Protein AF-A0A392V2B6-F1 (afdb_monomer_lite)

Organism: NCBI:txid97028

Secondary structure (DSSP, 8-state):
-HHHHHHHHHHHHHHHHHHHHS-PPPPPPP--SEEEEEEETTEEEEEEEE-TT-SS----GGG-

Foldseek 3Di:
DVVVVVVVVVVVVVVVVVVVPPDDDDDDPDPDWAFPWDDDVPRTDHGQTDDPVDPDGDDDPVVD

Structure (mmCIF, N/CA/C/O backbone):
data_AF-A0A392V2B6-F1
#
_entry.id   AF-A0A392V2B6-F1
#
loop_
_atom_site.group_PDB
_atom_site.id
_atom_site.type_symbol
_atom_site.label_atom_id
_atom_site.label_alt_id
_atom_site.label_comp_id
_atom_site.label_asym_id
_atom_site.label_entity_id
_atom_site.label_seq_id
_atom_site.pdbx_PDB_ins_code
_atom_site.Cartn_x
_atom_site.Cartn_y
_atom_site.Cartn_z
_atom_site.occupancy
_atom_site.B_iso_or_equiv
_atom_site.auth_seq_id
_atom_site.auth_comp_id
_atom_site.auth_asym_id
_atom_site.auth_atom_id
_atom_site.pdbx_PDB_model_num
ATOM 1 N N . MET A 1 1 ? -4.541 -13.924 43.515 1.00 69.06 1 MET A N 1
ATOM 2 C CA . MET A 1 1 ? -4.256 -14.275 42.100 1.00 69.06 1 MET A CA 1
ATOM 3 C C . MET A 1 1 ? -5.426 -13.952 41.169 1.00 69.06 1 MET A C 1
ATOM 5 O O . MET A 1 1 ? -5.186 -13.227 40.220 1.00 69.06 1 MET A O 1
ATOM 9 N N . ARG A 1 2 ? -6.667 -14.419 41.419 1.00 80.88 2 ARG A N 1
ATOM 10 C CA . ARG A 1 2 ? -7.846 -14.077 40.581 1.00 80.88 2 ARG A CA 1
ATOM 11 C C . ARG A 1 2 ? -8.263 -12.601 40.656 1.00 80.88 2 ARG A C 1
ATOM 13 O O . ARG A 1 2 ? -8.476 -11.993 39.621 1.00 80.88 2 ARG A O 1
ATOM 20 N N . GLU A 1 3 ? -8.264 -12.012 41.848 1.00 84.25 3 GLU A N 1
ATOM 21 C CA . GLU A 1 3 ? -8.623 -10.593 42.052 1.00 84.25 3 GLU A CA 1
ATOM 22 C C . GLU A 1 3 ? -7.680 -9.624 41.317 1.00 84.25 3 GLU A C 1
ATOM 24 O O . GLU A 1 3 ? -8.115 -8.616 40.773 1.00 84.25 3 GLU A O 1
ATOM 29 N N . LEU A 1 4 ? -6.387 -9.963 41.231 1.00 86.69 4 LEU A N 1
ATOM 30 C CA . LEU A 1 4 ? -5.404 -9.183 40.469 1.00 86.69 4 LEU A CA 1
ATOM 31 C C . LEU A 1 4 ? -5.658 -9.260 38.955 1.00 86.69 4 LEU A C 1
ATOM 33 O O . LEU A 1 4 ? -5.347 -8.323 38.229 1.00 86.69 4 LEU A O 1
ATOM 37 N N . GLN A 1 5 ? -6.201 -10.380 38.470 1.00 88.81 5 GLN A N 1
ATOM 38 C CA . GLN A 1 5 ? -6.541 -10.538 37.059 1.00 88.81 5 GLN A CA 1
ATOM 39 C C . GLN A 1 5 ? -7.782 -9.709 36.703 1.00 88.81 5 GLN A C 1
ATOM 41 O O . GLN A 1 5 ? -7.751 -8.988 35.714 1.00 88.81 5 GLN A O 1
ATOM 46 N N . GLU A 1 6 ? -8.822 -9.739 37.541 1.00 91.44 6 GLU A N 1
ATOM 47 C CA . GLU A 1 6 ? -10.032 -8.928 37.340 1.00 91.44 6 GLU A CA 1
ATOM 48 C C . GLU A 1 6 ? -9.743 -7.421 37.367 1.00 91.44 6 GLU A C 1
ATOM 50 O O . GLU A 1 6 ? -10.311 -6.670 36.577 1.00 91.44 6 GLU A O 1
ATOM 55 N N . GLU A 1 7 ? -8.834 -6.972 38.236 1.00 92.62 7 GLU A N 1
ATOM 56 C CA . GLU A 1 7 ? -8.426 -5.564 38.305 1.00 92.62 7 GLU A CA 1
ATOM 57 C C . GLU A 1 7 ? -7.703 -5.121 37.026 1.00 92.62 7 GLU A C 1
ATOM 59 O O . GLU A 1 7 ? -8.058 -4.099 36.437 1.00 92.62 7 GLU A O 1
ATOM 64 N N . LYS A 1 8 ? -6.783 -5.949 36.516 1.00 92.00 8 LYS A N 1
ATOM 65 C CA . LYS A 1 8 ? -6.112 -5.707 35.231 1.00 92.00 8 LYS A CA 1
ATOM 66 C C . LYS A 1 8 ? -7.077 -5.701 34.049 1.00 92.00 8 LYS A C 1
ATOM 68 O O . LYS A 1 8 ? -6.946 -4.854 33.167 1.00 92.00 8 LYS A O 1
ATOM 73 N N . ASP A 1 9 ? -8.033 -6.625 34.020 1.00 93.94 9 ASP A N 1
ATOM 74 C CA . ASP A 1 9 ? -9.018 -6.714 32.939 1.00 93.94 9 ASP A CA 1
ATOM 75 C C . ASP A 1 9 ? -9.953 -5.495 32.949 1.00 93.94 9 ASP A C 1
ATOM 77 O O . ASP A 1 9 ? -10.276 -4.941 31.896 1.00 93.94 9 ASP A O 1
ATOM 81 N N . LYS A 1 10 ? -10.326 -5.013 34.141 1.00 93.94 10 LYS A N 1
ATOM 82 C CA . LYS A 1 10 ? -11.096 -3.779 34.309 1.00 93.94 10 LYS A CA 1
ATOM 83 C C . LYS A 1 10 ? -10.306 -2.548 33.858 1.00 93.94 10 LYS A C 1
ATOM 85 O O . LYS A 1 10 ? -10.844 -1.738 33.106 1.00 93.94 10 LYS A O 1
ATOM 90 N N . ALA A 1 11 ? -9.042 -2.430 34.262 1.00 94.62 11 ALA A N 1
ATOM 91 C CA . ALA A 1 11 ? -8.171 -1.334 33.840 1.00 94.62 11 ALA A CA 1
ATOM 92 C C . ALA A 1 11 ? -8.003 -1.299 32.310 1.00 94.62 11 ALA A C 1
ATOM 94 O O . ALA A 1 11 ? -8.118 -0.240 31.694 1.00 94.62 11 ALA A O 1
ATOM 95 N N . LEU A 1 12 ? -7.822 -2.464 31.677 1.00 95.00 12 LEU A N 1
ATOM 96 C CA . LEU A 1 12 ? -7.749 -2.580 30.219 1.00 95.00 12 LEU A CA 1
ATOM 97 C C . LEU A 1 12 ? -9.067 -2.177 29.541 1.00 95.00 12 LEU A C 1
ATOM 99 O O . LEU A 1 12 ? -9.053 -1.500 28.512 1.00 95.00 12 LEU A O 1
ATOM 103 N N . ALA A 1 13 ? -10.209 -2.575 30.106 1.00 94.94 13 ALA A N 1
ATOM 104 C CA . ALA A 1 13 ? -11.522 -2.203 29.587 1.00 94.94 13 ALA A CA 1
ATOM 105 C C . ALA A 1 13 ? -11.778 -0.688 29.685 1.00 94.94 13 ALA A C 1
ATOM 107 O O . ALA A 1 13 ? -12.320 -0.092 28.748 1.00 94.94 13 ALA A O 1
ATOM 108 N N . GLU A 1 14 ? -11.362 -0.056 30.784 1.00 94.25 14 GLU A N 1
ATOM 109 C CA . GLU A 1 14 ? -11.427 1.398 30.968 1.00 94.25 14 GLU A CA 1
ATOM 110 C C . GLU A 1 14 ? -10.517 2.130 29.971 1.00 94.25 14 GLU A C 1
ATOM 112 O O . GLU A 1 14 ? -10.962 3.080 29.323 1.00 94.25 14 GLU A O 1
ATOM 117 N N . GLU A 1 15 ? -9.287 1.649 29.766 1.00 94.19 15 GLU A N 1
ATOM 118 C CA . GLU A 1 15 ? -8.356 2.206 28.779 1.00 94.19 15 GLU A CA 1
ATOM 119 C C . GLU A 1 15 ? -8.910 2.093 27.348 1.00 94.19 15 GLU A C 1
ATOM 121 O O . GLU A 1 15 ? -8.934 3.074 26.599 1.00 94.19 15 GLU A O 1
ATOM 126 N N . CYS A 1 16 ? -9.431 0.920 26.977 1.00 91.06 16 CYS A N 1
ATOM 127 C CA . CYS A 1 16 ? -10.045 0.689 25.670 1.00 91.06 16 CYS A CA 1
ATOM 128 C C . CYS A 1 16 ? -11.268 1.587 25.452 1.00 91.06 16 CYS A C 1
ATOM 130 O O . CYS A 1 16 ? -11.420 2.179 24.382 1.00 91.06 16 CYS A O 1
ATOM 132 N N . SER A 1 17 ? -12.118 1.738 26.471 1.00 90.50 17 SER A N 1
ATOM 133 C CA . SER A 1 17 ? -13.287 2.621 26.412 1.00 90.50 17 SER A CA 1
ATOM 134 C C . SER A 1 17 ? -12.862 4.077 26.231 1.00 90.50 17 SER A C 1
ATOM 136 O O . SER A 1 17 ? -13.385 4.771 25.358 1.00 90.50 17 SER A O 1
ATOM 138 N N . ALA A 1 18 ? -11.860 4.535 26.987 1.00 89.56 18 ALA A N 1
ATOM 139 C CA . ALA A 1 18 ? -11.293 5.870 26.830 1.00 89.56 18 ALA A CA 1
ATOM 140 C C . ALA A 1 18 ? -10.730 6.089 25.415 1.00 89.56 18 ALA A C 1
ATOM 142 O O . ALA A 1 18 ? -10.912 7.162 24.839 1.00 89.56 18 ALA A O 1
ATOM 143 N N . LEU A 1 19 ? -10.094 5.073 24.824 1.00 89.00 19 LEU A N 1
ATOM 144 C CA . LEU A 1 19 ? -9.549 5.131 23.469 1.00 89.00 19 LEU A CA 1
ATOM 145 C C . LEU A 1 19 ? -10.639 5.165 22.389 1.00 89.00 19 LEU A C 1
ATOM 147 O O . LEU A 1 19 ? -10.500 5.909 21.421 1.00 89.00 19 LEU A O 1
ATOM 151 N N . ILE A 1 20 ? -11.737 4.430 22.567 1.00 87.06 20 ILE A N 1
ATOM 152 C CA . ILE A 1 20 ? -12.898 4.450 21.660 1.00 87.06 20 ILE A CA 1
ATOM 153 C C . ILE A 1 20 ? -13.64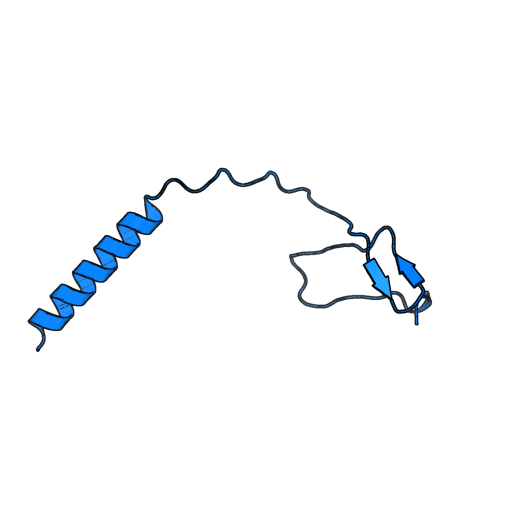2 5.790 21.747 1.00 87.06 20 ILE A C 1
ATOM 155 O O . ILE A 1 20 ? -14.095 6.317 20.731 1.00 87.06 20 ILE A O 1
ATOM 159 N N . HIS A 1 21 ? -13.754 6.361 22.948 1.00 84.81 21 HIS A N 1
ATOM 160 C CA . HIS A 1 21 ? -14.408 7.652 23.173 1.00 84.81 21 HIS A CA 1
ATOM 161 C C . HIS A 1 21 ? -13.541 8.858 22.802 1.00 84.81 21 HIS A C 1
ATOM 163 O O . HIS A 1 21 ? -14.049 9.983 22.747 1.00 84.81 21 HIS A O 1
ATOM 169 N N . ARG A 1 22 ? -12.249 8.662 22.502 1.00 86.88 22 ARG A N 1
ATOM 170 C CA . ARG A 1 22 ? -11.438 9.722 21.901 1.00 86.88 22 ARG A CA 1
ATOM 171 C C . ARG A 1 22 ? -12.062 10.126 20.574 1.00 86.88 22 ARG A C 1
ATOM 173 O O . ARG A 1 22 ? -12.309 9.306 19.693 1.00 86.88 22 ARG A O 1
ATOM 180 N N . LYS A 1 23 ? -12.295 11.429 20.426 1.00 85.00 23 LYS A N 1
ATOM 181 C CA . LYS A 1 23 ? -12.821 12.004 19.193 1.00 85.00 23 LYS A CA 1
ATOM 182 C C . LYS A 1 23 ? -11.789 11.783 18.088 1.00 85.00 23 LYS A C 1
ATOM 184 O O . LYS A 1 23 ? -10.768 12.467 18.041 1.00 85.00 23 LYS A O 1
ATOM 189 N N . LEU A 1 24 ? -12.039 10.791 17.238 1.00 84.44 24 LEU A N 1
ATOM 190 C CA . LEU A 1 24 ? -11.205 10.537 16.072 1.00 84.44 24 LEU A CA 1
ATOM 191 C C . LEU A 1 24 ? -11.258 11.755 15.140 1.00 84.44 24 LEU A C 1
ATOM 193 O O . LEU A 1 24 ? -12.301 12.420 15.057 1.00 84.44 24 LEU A O 1
ATOM 197 N N . PRO A 1 25 ? -10.161 12.062 14.429 1.00 86.38 25 PRO A N 1
ATOM 198 C CA . PRO A 1 25 ? -10.220 13.047 13.364 1.00 86.38 25 PRO A CA 1
ATOM 199 C C . PRO A 1 25 ? -11.295 12.632 12.346 1.00 86.38 25 PRO A C 1
ATOM 201 O O . PRO A 1 25 ? -11.538 11.434 12.150 1.00 86.38 25 PRO A O 1
ATOM 204 N N . PRO A 1 26 ? -11.968 13.600 11.703 1.00 89.56 26 PRO A N 1
ATOM 205 C CA . PRO A 1 26 ? -12.957 13.290 10.683 1.00 89.56 26 PRO A CA 1
ATOM 206 C C . PRO A 1 26 ? -12.314 12.435 9.588 1.00 89.56 26 PRO A C 1
ATOM 208 O O . PRO A 1 26 ? -11.217 12.739 9.114 1.00 89.56 26 PRO A O 1
ATOM 211 N N . LYS A 1 27 ? -12.999 11.358 9.184 1.00 86.06 27 LYS A N 1
ATOM 212 C CA . LYS A 1 27 ? -12.566 10.556 8.038 1.00 86.06 27 LYS A CA 1
ATOM 213 C C . LYS A 1 27 ? -12.510 11.454 6.804 1.00 86.06 27 LYS A C 1
ATOM 215 O O . LYS A 1 27 ? -13.429 12.241 6.564 1.00 86.06 27 LYS A O 1
ATOM 220 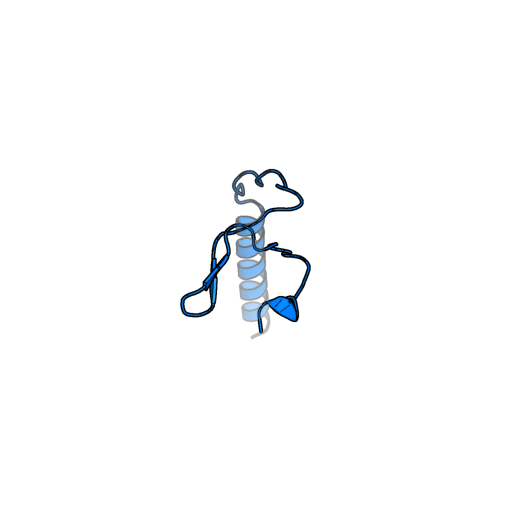N N . LEU A 1 28 ? -11.444 11.321 6.021 1.00 86.69 28 LEU A N 1
ATOM 221 C CA . LEU A 1 28 ? -11.383 11.947 4.706 1.00 86.69 28 LEU A CA 1
ATOM 222 C C . LEU A 1 28 ? -12.431 11.308 3.790 1.00 86.69 28 LEU A C 1
ATOM 224 O O . LEU A 1 28 ? -12.802 10.145 3.967 1.00 86.69 28 LEU A O 1
ATOM 228 N N . LYS A 1 29 ? -12.919 12.085 2.819 1.00 87.62 29 LYS A N 1
ATOM 229 C CA . LYS A 1 29 ? -13.762 11.539 1.754 1.00 87.62 29 LYS A CA 1
ATOM 230 C C . LYS A 1 29 ? -12.961 10.496 0.987 1.00 87.62 29 LYS A C 1
ATOM 232 O O . LYS A 1 29 ? -11.772 10.695 0.745 1.00 87.62 29 LYS A O 1
ATOM 237 N N . ASP A 1 30 ? -13.634 9.423 0.599 1.00 84.19 30 ASP A N 1
ATOM 238 C CA . ASP A 1 30 ? -13.058 8.446 -0.309 1.00 84.19 30 ASP A CA 1
ATOM 239 C C . ASP A 1 30 ? -12.725 9.143 -1.643 1.00 84.19 30 ASP A C 1
ATOM 241 O O . ASP A 1 30 ? -13.627 9.730 -2.253 1.00 84.19 30 ASP A O 1
ATOM 245 N N . PRO A 1 31 ? -11.454 9.147 -2.088 1.00 84.00 31 PRO A N 1
ATOM 246 C CA . PRO A 1 31 ? -11.100 9.661 -3.406 1.00 84.00 31 PRO A CA 1
ATOM 247 C C . PRO A 1 31 ? -11.627 8.763 -4.539 1.00 84.00 31 PRO A C 1
ATOM 249 O O . PRO A 1 31 ? -11.572 9.159 -5.703 1.00 84.00 31 PRO A O 1
ATOM 252 N N . GLY A 1 32 ? -12.125 7.564 -4.221 1.00 87.50 32 GLY A N 1
ATOM 253 C CA . GLY A 1 32 ? -12.478 6.538 -5.185 1.00 87.50 32 GLY A CA 1
ATOM 254 C C . GLY A 1 32 ? -11.215 5.989 -5.836 1.00 87.50 32 GLY A C 1
ATOM 255 O O . GLY A 1 32 ? -10.265 5.578 -5.171 1.00 87.50 32 GLY A O 1
ATOM 256 N N . ARG A 1 33 ? -11.180 6.009 -7.168 1.00 87.06 33 ARG A N 1
ATOM 257 C CA . ARG A 1 33 ? -10.004 5.582 -7.923 1.00 87.06 33 ARG A CA 1
ATOM 258 C C . ARG A 1 33 ? -8.968 6.705 -7.957 1.00 87.06 33 ARG A C 1
ATOM 260 O O . ARG A 1 33 ? -9.182 7.695 -8.652 1.00 87.06 33 ARG A O 1
ATOM 267 N N . PHE A 1 34 ? -7.835 6.530 -7.281 1.00 91.50 34 PHE A N 1
ATOM 268 C CA . PHE A 1 34 ? -6.734 7.493 -7.332 1.00 91.50 34 PHE A CA 1
ATOM 269 C C . PHE A 1 34 ? -5.478 6.904 -7.971 1.00 91.50 34 PHE A C 1
ATOM 271 O O . PHE A 1 34 ? -5.236 5.696 -7.961 1.00 91.50 34 PHE A O 1
ATOM 278 N N . THR A 1 35 ? -4.677 7.787 -8.554 1.00 95.06 35 THR A N 1
ATOM 279 C CA . THR A 1 35 ? -3.393 7.451 -9.160 1.00 95.06 35 THR A CA 1
ATOM 280 C C . THR A 1 35 ? -2.266 8.151 -8.422 1.00 95.06 35 THR A C 1
ATOM 282 O O . THR A 1 35 ? -2.437 9.259 -7.913 1.00 95.06 35 THR A O 1
ATOM 285 N N . ILE A 1 36 ? -1.099 7.522 -8.399 1.00 94.88 36 ILE A N 1
ATOM 286 C CA . ILE A 1 36 ? 0.132 8.068 -7.835 1.00 94.88 36 ILE A CA 1
ATOM 287 C C . ILE A 1 36 ? 1.217 8.117 -8.910 1.00 94.88 36 ILE A C 1
ATOM 289 O O . ILE A 1 36 ? 1.252 7.283 -9.815 1.00 94.88 36 ILE A O 1
ATOM 293 N N . SER A 1 37 ? 2.128 9.078 -8.800 1.00 96.31 37 SER A N 1
ATOM 294 C CA . SER A 1 37 ? 3.356 9.076 -9.592 1.00 96.31 37 SER A CA 1
ATOM 295 C C . SER A 1 37 ? 4.393 8.160 -8.945 1.00 96.31 37 SER A C 1
ATOM 297 O O . SER A 1 37 ? 4.638 8.270 -7.742 1.00 96.31 37 SER A O 1
ATOM 299 N N . CYS A 1 38 ? 5.047 7.305 -9.723 1.00 94.62 38 CYS A N 1
ATOM 300 C CA . CYS A 1 38 ? 6.136 6.450 -9.252 1.00 94.62 38 CYS A CA 1
ATOM 301 C C . CYS A 1 38 ? 7.178 6.216 -10.357 1.00 94.62 38 CYS A C 1
ATOM 303 O O . CYS A 1 38 ? 7.050 6.728 -11.470 1.00 94.62 38 CYS A O 1
ATOM 305 N N . SER A 1 39 ? 8.239 5.466 -10.064 1.00 94.25 39 SER A N 1
ATOM 306 C CA . SER A 1 39 ? 9.278 5.132 -11.040 1.00 94.25 39 SER A CA 1
ATOM 307 C C . SER A 1 39 ? 9.649 3.649 -10.994 1.00 94.25 39 SER A C 1
ATOM 309 O O . SER A 1 39 ? 9.660 3.022 -9.935 1.00 94.25 39 SER A O 1
ATOM 311 N N . LYS 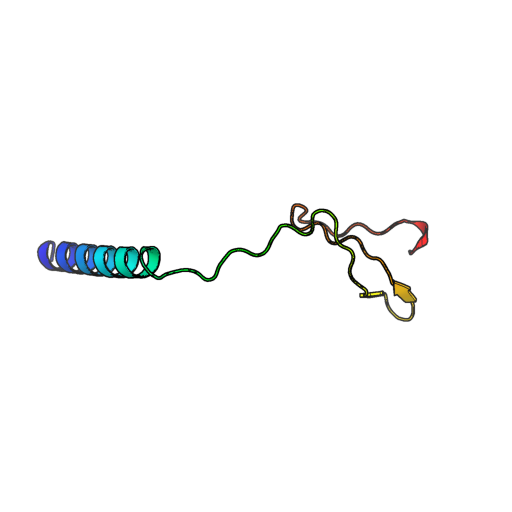A 1 40 ? 9.968 3.085 -12.165 1.00 89.19 40 LYS A N 1
ATOM 312 C CA . LYS A 1 40 ? 10.577 1.757 -12.331 1.00 89.19 40 LYS A CA 1
ATOM 313 C C . LYS 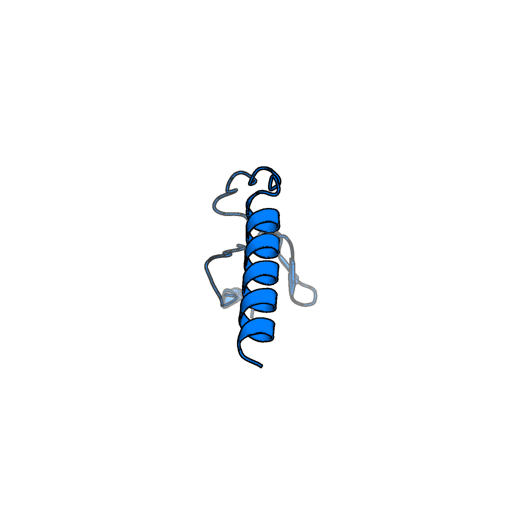A 1 40 ? 11.945 1.944 -12.982 1.00 89.19 40 LYS A C 1
ATOM 315 O O . LYS A 1 40 ? 12.045 2.174 -14.188 1.00 89.19 40 LYS A O 1
ATOM 320 N N . GLY A 1 41 ? 13.014 1.874 -12.194 1.00 90.56 41 GLY A N 1
ATOM 321 C CA . GLY A 1 41 ? 14.354 2.207 -12.682 1.00 90.56 41 GLY A CA 1
ATOM 322 C C . GLY A 1 41 ? 14.401 3.645 -13.215 1.00 90.56 41 GLY A C 1
ATOM 323 O O . GLY A 1 41 ? 14.105 4.582 -12.482 1.00 90.56 41 GLY A O 1
ATOM 324 N N . LYS A 1 42 ? 14.746 3.820 -14.499 1.00 92.44 42 LYS A N 1
ATOM 325 C CA . LYS A 1 42 ? 14.762 5.137 -15.170 1.00 92.44 42 LYS A CA 1
ATOM 326 C C . LYS A 1 42 ? 13.408 5.549 -15.770 1.00 92.44 42 LYS A C 1
ATOM 328 O O . LYS A 1 42 ? 13.285 6.670 -16.256 1.00 92.44 42 LYS A O 1
ATOM 333 N N . ALA A 1 43 ? 12.411 4.663 -15.776 1.00 91.06 43 ALA A N 1
ATOM 334 C CA . ALA A 1 43 ? 11.091 4.956 -16.324 1.00 91.06 43 ALA A CA 1
ATOM 335 C C . ALA A 1 43 ? 10.218 5.666 -15.281 1.00 91.06 43 ALA A C 1
ATOM 337 O O . ALA A 1 43 ? 10.011 5.145 -14.185 1.00 91.06 43 ALA A O 1
ATOM 338 N N . ASN A 1 44 ? 9.679 6.833 -15.639 1.00 94.81 44 ASN A N 1
ATOM 339 C CA . ASN A 1 44 ? 8.735 7.580 -14.808 1.00 94.81 44 ASN A CA 1
ATOM 340 C C . ASN A 1 44 ? 7.294 7.216 -15.184 1.00 94.81 44 ASN A C 1
ATOM 342 O O . ASN A 1 44 ? 6.902 7.344 -16.343 1.00 94.81 44 ASN A O 1
ATOM 346 N N . ILE A 1 45 ? 6.502 6.810 -14.196 1.00 95.31 45 ILE A N 1
ATOM 347 C CA . ILE A 1 45 ? 5.090 6.448 -14.322 1.00 95.31 45 ILE A CA 1
ATOM 348 C C . ILE A 1 45 ? 4.284 7.570 -13.677 1.00 95.31 45 ILE A C 1
ATOM 350 O O . ILE A 1 45 ? 4.337 7.769 -12.467 1.00 95.31 45 ILE A O 1
ATOM 354 N N . ARG A 1 46 ? 3.560 8.345 -14.487 1.00 94.31 46 ARG A N 1
ATOM 355 C CA . ARG A 1 46 ? 2.796 9.499 -13.985 1.00 94.31 46 ARG A CA 1
ATOM 356 C C . ARG A 1 46 ? 1.508 9.091 -13.274 1.00 94.31 46 ARG A C 1
ATOM 358 O O . ARG A 1 46 ? 1.116 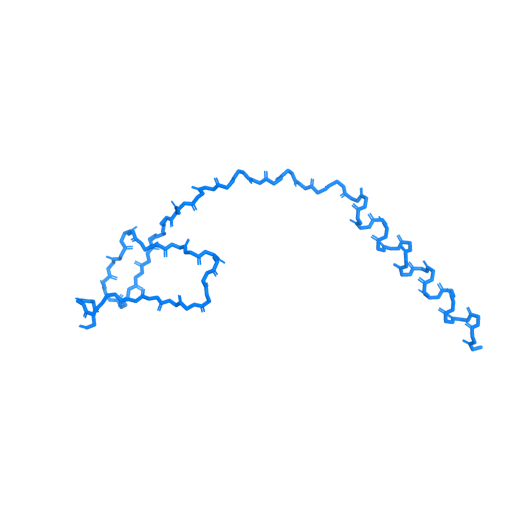9.753 -12.322 1.00 94.31 46 ARG A O 1
ATOM 365 N N . GLU A 1 47 ? 0.884 8.011 -13.734 1.00 93.56 47 GLU A N 1
ATOM 366 C CA . GLU A 1 47 ? -0.457 7.598 -13.317 1.00 93.56 47 GLU A CA 1
ATOM 367 C C . GLU A 1 47 ? -0.494 6.099 -12.994 1.00 93.56 47 GLU A C 1
ATOM 369 O O . GLU A 1 47 ? -1.065 5.293 -13.726 1.00 93.56 47 GLU A O 1
ATOM 374 N N . ALA A 1 48 ? 0.142 5.698 -11.895 1.00 94.56 48 ALA A N 1
ATOM 375 C CA . ALA A 1 48 ? -0.003 4.345 -11.372 1.00 94.56 48 ALA A CA 1
ATOM 376 C C . ALA A 1 48 ? -1.283 4.256 -10.537 1.00 94.56 48 ALA A C 1
ATOM 378 O O . ALA A 1 48 ? -1.443 4.997 -9.570 1.00 94.56 48 ALA A O 1
ATOM 379 N N . LEU A 1 49 ? -2.195 3.357 -10.903 1.00 94.50 49 LEU A N 1
ATOM 380 C CA . LEU A 1 49 ? -3.411 3.109 -10.133 1.00 94.50 49 LEU A CA 1
ATOM 381 C C . LEU A 1 49 ? -3.056 2.583 -8.737 1.00 94.50 49 LEU A C 1
ATOM 383 O O . LEU A 1 49 ? -2.377 1.565 -8.620 1.00 94.50 49 LEU A O 1
ATOM 387 N N . CYS A 1 50 ? -3.534 3.259 -7.693 1.00 93.00 50 CYS A N 1
ATOM 388 C CA . CYS A 1 50 ? -3.365 2.816 -6.317 1.00 93.00 50 CYS A CA 1
ATOM 389 C C . CYS A 1 50 ? -4.687 2.236 -5.813 1.00 93.00 50 CYS A C 1
ATOM 391 O O . CYS A 1 50 ? -5.596 2.957 -5.406 1.00 93.00 50 CYS A O 1
ATOM 393 N N . ASP A 1 51 ? -4.799 0.915 -5.901 1.00 92.12 51 ASP A N 1
ATOM 394 C CA . ASP A 1 51 ? -5.935 0.174 -5.369 1.00 92.12 51 ASP A CA 1
ATOM 395 C C . ASP A 1 51 ? -5.612 -0.322 -3.954 1.00 92.12 51 ASP A C 1
ATOM 397 O O . ASP A 1 51 ? -4.883 -1.296 -3.777 1.00 92.12 51 ASP A O 1
ATOM 401 N N . LEU A 1 52 ? -6.156 0.361 -2.942 1.00 88.62 52 LEU A N 1
ATOM 402 C CA . LEU A 1 52 ? -5.976 0.000 -1.530 1.00 88.62 52 LEU A CA 1
ATOM 403 C C . LEU A 1 52 ? -6.738 -1.277 -1.132 1.00 88.62 52 LEU A C 1
ATOM 405 O O . LEU A 1 52 ? -6.514 -1.797 -0.040 1.00 88.62 52 LEU A O 1
ATOM 409 N N . GLY A 1 53 ? -7.641 -1.771 -1.988 1.00 90.56 53 GLY A N 1
ATOM 410 C CA . GLY A 1 53 ? -8.347 -3.038 -1.804 1.00 90.56 53 GLY A CA 1
ATOM 411 C C . GLY A 1 53 ? -7.583 -4.251 -2.341 1.00 90.56 53 GLY A C 1
ATOM 412 O O . GLY A 1 53 ? -7.977 -5.385 -2.067 1.00 90.56 53 GLY A O 1
ATOM 413 N N . CYS A 1 54 ? -6.493 -4.037 -3.081 1.00 91.62 54 CYS A N 1
ATOM 414 C CA . CYS A 1 54 ? -5.681 -5.095 -3.668 1.00 91.62 54 CYS A CA 1
ATOM 415 C C . CYS A 1 54 ? -4.381 -5.300 -2.877 1.00 91.62 54 CYS A C 1
ATOM 417 O O . CYS A 1 54 ? -3.759 -4.350 -2.407 1.00 91.62 54 CYS A O 1
ATOM 419 N N . ASN A 1 55 ? -3.935 -6.551 -2.747 1.00 94.50 55 ASN A N 1
ATOM 420 C CA . ASN A 1 55 ? -2.685 -6.899 -2.063 1.00 94.50 55 ASN A CA 1
ATOM 421 C C . ASN A 1 55 ? -1.505 -7.158 -3.019 1.00 94.50 55 ASN A C 1
ATOM 423 O O . ASN A 1 55 ? -0.404 -7.452 -2.552 1.00 94.50 55 ASN A O 1
ATOM 427 N N . ILE A 1 56 ? -1.718 -7.079 -4.337 1.00 95.44 56 ILE A N 1
ATOM 428 C CA . ILE A 1 56 ? -0.687 -7.297 -5.358 1.00 95.44 56 ILE A CA 1
ATOM 429 C C . ILE A 1 56 ? -0.521 -6.068 -6.253 1.00 95.44 56 ILE A C 1
ATOM 431 O O . ILE A 1 56 ? -1.488 -5.401 -6.616 1.00 95.44 56 ILE A O 1
ATOM 435 N N . ASN A 1 57 ? 0.720 -5.806 -6.666 1.00 91.75 57 ASN A N 1
ATOM 436 C CA . ASN A 1 57 ? 1.032 -4.756 -7.631 1.00 91.75 57 ASN A CA 1
ATOM 437 C C . ASN A 1 57 ? 1.042 -5.353 -9.039 1.00 91.75 57 ASN A C 1
ATOM 439 O O . ASN A 1 57 ? 1.876 -6.205 -9.350 1.00 91.75 57 ASN A O 1
ATOM 443 N N . LEU A 1 58 ? 0.125 -4.903 -9.894 1.00 92.62 58 LEU A N 1
ATOM 444 C CA . LEU A 1 58 ? 0.080 -5.305 -11.297 1.00 92.62 58 LEU A CA 1
ATOM 445 C C . LEU A 1 58 ? 0.888 -4.334 -12.155 1.00 92.62 58 LEU A C 1
ATOM 447 O O . LEU A 1 58 ? 0.822 -3.118 -11.984 1.00 92.62 58 LEU A O 1
ATOM 451 N N . MET A 1 59 ? 1.623 -4.884 -13.116 1.00 93.31 59 MET A N 1
ATOM 452 C CA . MET A 1 59 ? 2.355 -4.117 -14.114 1.00 93.31 59 MET A CA 1
ATOM 453 C C . MET A 1 59 ? 2.004 -4.654 -15.504 1.00 9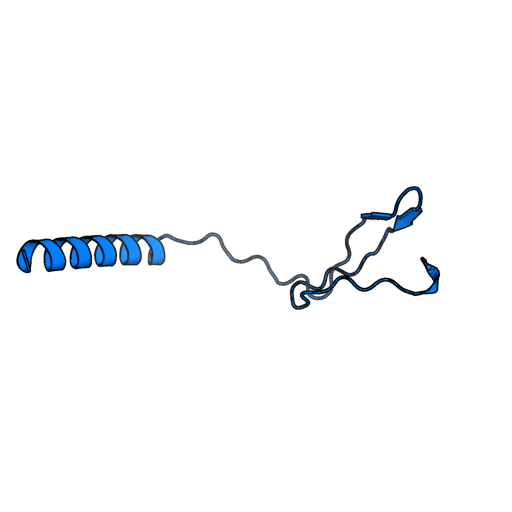3.31 59 MET A C 1
ATOM 455 O O . MET A 1 59 ? 2.053 -5.870 -15.700 1.00 93.31 59 MET A O 1
ATOM 459 N N . PRO A 1 60 ? 1.652 -3.793 -16.474 1.00 90.31 60 PRO A N 1
ATOM 460 C CA . PRO A 1 60 ? 1.425 -4.235 -17.843 1.00 90.31 60 PRO A CA 1
ATOM 461 C C . PRO A 1 60 ? 2.674 -4.908 -18.416 1.00 90.31 60 PRO A C 1
ATOM 463 O O . PRO A 1 60 ? 3.790 -4.439 -18.187 1.00 90.31 60 PRO A O 1
ATOM 466 N N . LEU A 1 61 ? 2.488 -5.953 -19.226 1.00 92.00 61 LEU A N 1
ATOM 467 C CA . LEU A 1 61 ? 3.599 -6.648 -19.888 1.00 92.00 61 LEU A CA 1
ATOM 468 C C . LEU A 1 61 ? 4.444 -5.699 -20.755 1.00 92.00 61 LEU A C 1
ATOM 470 O O . LEU A 1 61 ? 5.648 -5.873 -20.859 1.00 92.00 61 LEU A O 1
ATOM 474 N N . SER A 1 62 ? 3.837 -4.646 -21.306 1.00 89.25 62 SER A N 1
ATOM 475 C CA . SER A 1 62 ? 4.518 -3.612 -22.093 1.00 89.25 62 SER A CA 1
ATOM 476 C C . SER A 1 62 ? 5.527 -2.760 -21.309 1.00 89.25 62 SER A C 1
ATOM 478 O O . SER A 1 62 ? 6.234 -1.961 -21.915 1.00 89.25 62 SER A O 1
ATOM 480 N N . MET A 1 63 ? 5.559 -2.858 -19.976 1.00 84.19 63 MET A N 1
ATOM 481 C CA . MET A 1 63 ? 6.531 -2.162 -19.122 1.00 84.19 63 MET A CA 1
ATOM 482 C C . MET A 1 63 ? 7.689 -3.056 -18.663 1.00 84.19 63 MET A C 1
ATOM 484 O O . MET A 1 63 ? 8.567 -2.579 -17.931 1.00 84.19 63 MET A O 1
ATOM 488 N N . VAL A 1 64 ? 7.648 -4.350 -18.988 1.00 79.50 64 VAL A N 1
ATOM 489 C CA . VAL A 1 64 ? 8.702 -5.324 -18.674 1.00 79.50 64 VAL A CA 1
ATOM 490 C C . VAL A 1 64 ? 9.765 -5.300 -19.758 1.00 79.50 64 VAL A C 1
ATOM 492 O O . VAL A 1 64 ? 9.397 -5.247 -20.949 1.00 79.50 64 VAL A O 1
#

Radius of gyration: 22.94 Å; chains: 1; bounding box: 29×28×64 Å

Sequence (64 aa):
MRELQEEKDKALAEECSALIHRKLPPKLKDPGRFTISCSKGKANIREALCDLGCNINLMPLSMV

pLDDT: mean 90.15, std 4.76, range [69.06, 96.31]